Protein AF-A0A367UL05-F1 (afdb_monomer_lite)

pLDDT: mean 84.5, std 18.98, range [38.69, 97.81]

Secondary structure (DSSP, 8-state):
-----SHHHHHHHHHHTT--SHHHHHHHTT--HHHHHHHHHHHHHHTTSS---PPPHHHHHHHHHHHHHHTT-TTSPP--PPPPHHHHHHHHHHTT--SHHHHHHHHT--HHHHHHHHHTT---TTHHHHHHHHHHHHHHHHTTS-PPPPPP-------------

Organism: NCBI:txid1177929

Radius of gyration: 23.17 Å; chains: 1; bounding box: 48×43×86 Å

Foldseek 3Di:
DQDQFALVSLVVLCVVLVVPALVSVCQLQVHDSVVVVVRVVLQVVVVVPDDGDGDWQLSVLLSQLQVVQCVVPVPDRDADDFDFVVNVCVLCVVVVVNDLVSVCNLRRHDSVVSVVCVVVRGDRRNVVSSSSSSVVVVVVVVVVPDDDDPDDDDDDDDDDDDDDD

Structure (mmCIF, N/CA/C/O backbone):
data_AF-A0A367UL05-F1
#
_entry.id   AF-A0A367UL05-F1
#
loop_
_atom_site.group_PDB
_atom_site.id
_atom_site.type_symbol
_atom_site.label_atom_id
_atom_site.label_alt_id
_atom_site.label_comp_id
_atom_site.label_asym_id
_atom_site.label_entity_id
_atom_site.label_seq_id
_atom_site.pdbx_PDB_ins_code
_atom_site.Cartn_x
_atom_site.Cartn_y
_atom_site.Cartn_z
_atom_site.occupancy
_atom_site.B_iso_or_equiv
_atom_site.auth_seq_id
_atom_site.auth_comp_id
_atom_site.auth_asym_id
_atom_site.auth_atom_id
_atom_site.pdbx_PDB_model_num
ATOM 1 N N . MET A 1 1 ? -16.463 8.189 -5.153 1.00 65.94 1 MET A N 1
ATOM 2 C CA . MET A 1 1 ? -15.197 7.503 -4.817 1.00 65.94 1 MET A CA 1
ATOM 3 C C . MET A 1 1 ? -14.586 8.222 -3.620 1.00 65.94 1 MET A C 1
ATOM 5 O O . MET A 1 1 ? -14.577 9.446 -3.644 1.00 65.94 1 MET A O 1
ATOM 9 N N . THR A 1 2 ? -14.200 7.524 -2.545 1.00 72.94 2 THR A N 1
ATOM 10 C CA . THR A 1 2 ? -13.663 8.203 -1.347 1.00 72.94 2 THR A CA 1
ATOM 11 C C . THR A 1 2 ? -12.224 8.632 -1.613 1.00 72.94 2 THR A C 1
ATOM 13 O O . THR A 1 2 ? -11.353 7.784 -1.776 1.00 72.94 2 THR A O 1
ATOM 16 N N . GLU A 1 3 ? -11.982 9.937 -1.667 1.00 86.50 3 GLU A N 1
ATOM 17 C CA . GLU A 1 3 ? -10.643 10.496 -1.846 1.00 86.50 3 GLU A CA 1
ATOM 18 C C . GLU A 1 3 ? -9.905 10.512 -0.496 1.00 86.50 3 GLU A C 1
ATOM 20 O O . GLU A 1 3 ? -10.394 11.083 0.480 1.00 86.50 3 GLU A O 1
ATOM 25 N N . ILE A 1 4 ? -8.738 9.866 -0.418 1.00 91.00 4 ILE A N 1
ATOM 26 C CA . ILE A 1 4 ? -7.942 9.760 0.813 1.00 91.00 4 ILE A CA 1
ATOM 27 C C . ILE A 1 4 ? -6.811 10.796 0.770 1.00 91.00 4 ILE A C 1
ATOM 29 O O . ILE A 1 4 ? -5.727 10.517 0.264 1.00 91.00 4 ILE A O 1
ATOM 33 N N . LYS A 1 5 ? -7.050 12.001 1.304 1.00 89.50 5 LYS A N 1
ATOM 34 C CA . LYS A 1 5 ? -6.050 13.094 1.324 1.00 89.50 5 LYS A CA 1
ATOM 35 C C . LYS A 1 5 ? -5.183 13.081 2.574 1.00 89.50 5 LYS A C 1
ATOM 37 O O . LYS A 1 5 ? -4.067 13.597 2.576 1.00 89.50 5 LYS A O 1
ATOM 42 N N . THR A 1 6 ? -5.708 12.524 3.656 1.00 91.06 6 THR A N 1
ATOM 43 C CA . THR A 1 6 ? -5.084 12.504 4.977 1.00 91.06 6 THR A CA 1
ATOM 44 C C . THR A 1 6 ? -5.221 11.132 5.627 1.00 91.06 6 THR A C 1
ATOM 46 O O . THR A 1 6 ? -6.067 10.319 5.250 1.00 91.06 6 THR A O 1
ATOM 49 N N . TYR A 1 7 ? -4.417 10.869 6.661 1.00 90.81 7 TYR A N 1
ATOM 50 C CA . TYR A 1 7 ? -4.631 9.688 7.501 1.00 90.81 7 TYR A CA 1
ATOM 51 C C . TYR A 1 7 ? -5.987 9.726 8.226 1.00 90.81 7 TYR A C 1
ATOM 53 O O . TYR A 1 7 ? -6.565 8.670 8.465 1.00 90.81 7 TYR A O 1
ATOM 61 N N . GLY A 1 8 ? -6.527 10.913 8.526 1.00 90.75 8 GLY A N 1
ATOM 62 C CA . GLY A 1 8 ? -7.886 11.076 9.048 1.00 90.75 8 GLY A CA 1
ATOM 63 C C . GLY A 1 8 ? -8.942 10.533 8.086 1.00 90.75 8 GLY A C 1
ATOM 64 O O . GLY A 1 8 ? -9.779 9.732 8.499 1.00 90.75 8 GLY A O 1
ATOM 65 N N . ASP A 1 9 ? -8.839 10.872 6.797 1.00 91.69 9 ASP A N 1
ATOM 66 C CA . ASP A 1 9 ? -9.732 10.347 5.753 1.00 91.69 9 ASP A CA 1
ATOM 67 C C . ASP A 1 9 ? -9.619 8.822 5.645 1.00 91.69 9 ASP A C 1
ATOM 69 O O . ASP A 1 9 ? -10.629 8.122 5.573 1.00 91.69 9 ASP A O 1
ATOM 73 N N . PHE A 1 10 ? -8.392 8.293 5.708 1.00 94.44 10 PHE A N 1
ATOM 74 C CA . PHE A 1 10 ? -8.139 6.852 5.714 1.00 94.44 10 PHE A CA 1
ATOM 75 C C . PHE A 1 10 ? -8.802 6.145 6.901 1.00 94.44 10 PHE A C 1
ATOM 77 O O . PHE A 1 10 ? -9.438 5.104 6.726 1.00 94.44 10 PHE A O 1
ATOM 84 N N . PHE A 1 11 ? -8.685 6.690 8.114 1.00 94.88 11 PHE A N 1
ATOM 85 C CA . PHE A 1 11 ? -9.282 6.074 9.299 1.00 94.88 11 PHE A CA 1
ATOM 86 C C . PHE A 1 11 ? -10.805 6.216 9.330 1.00 94.88 11 PHE A C 1
ATOM 88 O O . PHE A 1 11 ? -11.481 5.259 9.706 1.00 94.88 11 PHE A O 1
ATOM 95 N N . ALA A 1 12 ? -11.350 7.339 8.861 1.00 93.69 12 ALA A N 1
ATOM 96 C CA . ALA A 1 12 ? -12.789 7.500 8.671 1.00 93.69 12 ALA A CA 1
ATOM 97 C C . ALA A 1 12 ? -13.327 6.502 7.631 1.00 93.69 12 ALA A C 1
ATOM 99 O O . ALA A 1 12 ? -14.386 5.903 7.823 1.00 93.69 12 ALA A O 1
ATOM 100 N N . TRP A 1 13 ? -12.582 6.265 6.547 1.00 95.88 13 TRP A N 1
ATOM 101 C CA . TRP A 1 13 ? -12.898 5.214 5.582 1.00 95.88 13 TRP A CA 1
ATOM 102 C C . TRP A 1 13 ? -12.850 3.825 6.232 1.00 95.88 13 TRP A C 1
ATOM 104 O O . TRP A 1 13 ? -13.805 3.064 6.098 1.00 95.88 13 TRP A O 1
ATOM 114 N N . CYS A 1 14 ? -11.807 3.512 7.010 1.00 96.00 14 CYS A N 1
ATOM 115 C CA . CYS A 1 14 ? -11.686 2.234 7.721 1.00 96.00 14 CYS A CA 1
ATOM 116 C C . CYS A 1 14 ? -12.893 1.975 8.631 1.00 96.00 14 CYS A C 1
ATOM 118 O O . CYS A 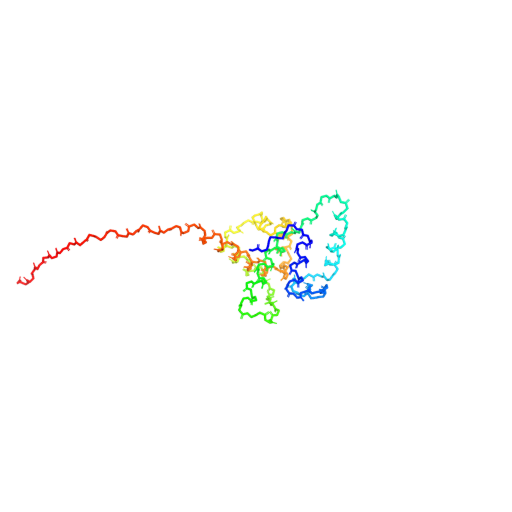1 14 ? -13.435 0.870 8.640 1.00 96.00 14 CYS A O 1
ATOM 120 N N . GLU A 1 15 ? -13.345 2.992 9.365 1.00 95.50 15 GLU A N 1
ATOM 121 C CA . GLU A 1 15 ? -14.506 2.890 10.245 1.00 95.50 15 GLU A CA 1
ATOM 122 C C . GLU A 1 15 ? -15.792 2.566 9.475 1.00 95.50 15 GLU A C 1
ATOM 124 O O . GLU A 1 15 ? -16.513 1.646 9.869 1.00 95.50 15 GLU A O 1
ATOM 129 N N . LYS A 1 16 ? -16.030 3.226 8.331 1.00 94.88 16 LYS A N 1
ATOM 130 C CA . LYS A 1 16 ? -17.158 2.913 7.431 1.00 94.88 16 LYS A CA 1
ATOM 131 C C . LYS A 1 16 ? -17.108 1.479 6.905 1.00 94.88 16 LYS A C 1
ATOM 133 O O . LYS A 1 16 ? -18.149 0.869 6.693 1.00 94.88 16 LYS A O 1
ATOM 138 N N . GLN A 1 17 ? -15.909 0.925 6.728 1.00 94.56 17 GLN A N 1
ATOM 139 C CA . GLN A 1 17 ? -15.719 -0.469 6.323 1.00 94.56 17 GLN A CA 1
ATOM 140 C C . GLN A 1 17 ? -15.837 -1.473 7.482 1.00 94.56 17 GLN A C 1
ATOM 142 O O . GLN A 1 17 ? -15.751 -2.676 7.239 1.00 94.56 17 GLN A O 1
ATOM 147 N N . GLY A 1 18 ? -16.029 -1.017 8.726 1.00 94.38 18 GLY A N 1
ATOM 148 C CA . GLY A 1 18 ? -16.060 -1.866 9.921 1.00 94.38 18 GLY A CA 1
ATOM 149 C C . GLY A 1 18 ? -14.675 -2.234 10.474 1.00 94.38 18 GLY A C 1
ATOM 150 O O . GLY A 1 18 ? -14.569 -3.034 11.403 1.00 94.38 18 GLY A O 1
ATOM 151 N N . LEU A 1 19 ? -13.597 -1.636 9.961 1.00 95.75 19 LEU A N 1
ATOM 152 C CA . LEU A 1 19 ? -12.215 -1.874 10.391 1.00 95.75 19 LEU A CA 1
ATOM 153 C C . LEU A 1 19 ? -11.874 -1.027 11.629 1.00 95.75 19 LEU A C 1
ATOM 155 O O . LEU A 1 19 ? -11.066 -0.102 11.579 1.00 95.75 19 LEU A O 1
ATOM 159 N N . LYS A 1 20 ? -12.506 -1.340 12.765 1.00 94.88 20 LYS A N 1
ATOM 160 C CA . LYS A 1 20 ? -12.471 -0.504 13.984 1.00 94.88 20 LYS A CA 1
ATOM 161 C C . LYS A 1 20 ? -11.230 -0.674 14.870 1.00 94.88 20 LYS A C 1
ATOM 163 O O . LYS A 1 20 ? -11.073 0.052 15.846 1.00 94.88 20 LYS A O 1
ATOM 168 N N . SER A 1 21 ? -10.346 -1.627 14.573 1.00 96.38 21 SER A N 1
ATOM 169 C CA . SER A 1 21 ? -9.156 -1.897 15.393 1.00 96.38 21 SER A CA 1
ATOM 170 C C . SER A 1 21 ? -7.871 -1.913 14.574 1.00 96.38 21 SER A C 1
ATOM 172 O O . SER A 1 21 ? -7.872 -2.285 13.400 1.00 96.38 21 SER A O 1
ATOM 174 N N . ASP A 1 22 ? -6.747 -1.584 15.219 1.00 97.06 22 ASP A N 1
ATOM 175 C CA . ASP A 1 22 ? -5.418 -1.619 14.591 1.00 97.06 22 ASP A CA 1
ATOM 176 C C . ASP A 1 22 ? -5.095 -2.997 14.018 1.00 97.06 22 ASP A C 1
ATOM 178 O O . ASP A 1 22 ? -4.459 -3.104 12.973 1.00 97.06 22 ASP A O 1
ATOM 182 N N . ARG A 1 23 ? -5.560 -4.056 14.692 1.00 96.62 23 ARG A N 1
ATOM 183 C CA . ARG A 1 23 ? -5.400 -5.437 14.240 1.00 96.62 23 ARG A CA 1
ATOM 184 C C . ARG A 1 23 ? -6.166 -5.686 12.944 1.00 96.62 23 ARG A C 1
ATOM 186 O O . ARG A 1 23 ? -5.591 -6.257 12.025 1.00 96.62 23 ARG A O 1
ATOM 193 N N . LEU A 1 24 ? -7.426 -5.260 12.852 1.00 95.94 24 LEU A N 1
ATOM 194 C CA . LEU A 1 24 ? -8.228 -5.441 11.637 1.00 95.94 24 LEU A CA 1
ATOM 195 C C . LEU A 1 24 ? -7.652 -4.650 10.462 1.00 95.94 24 LEU A C 1
ATOM 197 O O . LEU A 1 24 ? -7.505 -5.204 9.378 1.00 95.94 24 LEU A O 1
ATOM 201 N N . ILE A 1 25 ? -7.250 -3.397 10.692 1.00 96.88 25 ILE A N 1
ATOM 202 C CA . ILE A 1 25 ? -6.602 -2.560 9.673 1.00 96.88 25 ILE A CA 1
ATOM 203 C C . ILE A 1 25 ? -5.280 -3.199 9.222 1.00 96.88 25 ILE A C 1
ATOM 205 O O . ILE A 1 25 ? -5.013 -3.317 8.029 1.00 96.88 25 ILE A O 1
ATOM 209 N N . SER A 1 26 ? -4.463 -3.665 10.170 1.00 96.38 26 SER A N 1
ATOM 210 C CA . SER A 1 26 ? -3.200 -4.357 9.896 1.00 96.38 26 SER A CA 1
ATOM 211 C C . SER A 1 26 ? -3.393 -5.607 9.037 1.00 96.38 26 SER A C 1
ATOM 213 O O . SER A 1 26 ? -2.627 -5.818 8.097 1.00 96.38 26 SER A O 1
ATOM 215 N N . VAL A 1 27 ? -4.420 -6.410 9.329 1.00 95.50 27 VAL A N 1
ATOM 216 C CA . VAL A 1 27 ? -4.755 -7.606 8.548 1.00 95.50 27 VAL A CA 1
ATOM 217 C C . VAL A 1 27 ? -5.231 -7.225 7.150 1.00 95.50 27 VAL A C 1
ATOM 219 O O . VAL A 1 27 ? -4.683 -7.753 6.186 1.00 95.50 27 VAL A O 1
ATOM 222 N N . ALA A 1 28 ? -6.180 -6.291 7.040 1.00 95.56 28 ALA A N 1
ATOM 223 C CA . ALA A 1 28 ? -6.754 -5.864 5.765 1.00 95.56 28 ALA A CA 1
ATOM 224 C C . ALA A 1 28 ? -5.686 -5.310 4.810 1.00 95.56 28 ALA A C 1
ATOM 226 O O . ALA A 1 28 ? -5.622 -5.702 3.654 1.00 95.56 28 ALA A O 1
ATOM 227 N N . PHE A 1 29 ? -4.794 -4.451 5.304 1.00 95.44 29 PHE A N 1
ATOM 228 C CA . PHE A 1 29 ? -3.774 -3.799 4.477 1.00 95.44 29 PHE A CA 1
ATOM 229 C C . PHE A 1 29 ? -2.420 -4.510 4.496 1.00 95.44 29 PHE A C 1
ATOM 231 O O . PHE A 1 29 ? -1.450 -3.993 3.951 1.00 95.44 29 PHE A O 1
ATOM 238 N N . HIS A 1 30 ? -2.315 -5.674 5.142 1.00 95.06 30 HIS A N 1
ATOM 239 C CA . HIS A 1 30 ? -1.063 -6.418 5.310 1.00 95.06 30 HIS A CA 1
ATOM 240 C C . HIS A 1 30 ? 0.138 -5.557 5.760 1.00 95.06 30 HIS A C 1
ATOM 242 O O . HIS A 1 30 ? 1.273 -5.740 5.307 1.00 95.06 30 HIS A O 1
ATOM 248 N N . ILE A 1 31 ? -0.111 -4.627 6.680 1.00 95.25 31 ILE A N 1
ATOM 249 C CA . ILE A 1 31 ? 0.892 -3.770 7.328 1.00 95.25 31 ILE A CA 1
ATOM 250 C C . ILE A 1 31 ? 1.042 -4.154 8.795 1.00 95.25 31 ILE A C 1
ATOM 252 O O . ILE A 1 31 ? 0.216 -4.877 9.341 1.00 95.25 31 ILE A O 1
ATOM 256 N N . THR A 1 32 ? 2.085 -3.674 9.470 1.00 95.50 32 THR A N 1
ATOM 257 C CA . THR A 1 32 ? 2.244 -3.964 10.903 1.00 95.50 32 THR A CA 1
ATOM 258 C C . THR A 1 32 ? 1.264 -3.134 11.746 1.00 95.50 32 THR A C 1
ATOM 260 O O . THR A 1 32 ? 1.003 -1.978 11.400 1.00 95.50 32 THR A O 1
ATOM 263 N N . PRO A 1 33 ? 0.780 -3.638 12.898 1.00 95.38 33 PRO A N 1
ATOM 264 C CA . PRO A 1 33 ? -0.007 -2.826 13.830 1.00 95.38 33 PRO A CA 1
ATOM 265 C C . PRO A 1 33 ? 0.751 -1.579 14.309 1.00 95.38 33 PRO A C 1
ATOM 267 O O . PRO A 1 33 ? 0.150 -0.536 14.547 1.00 95.38 33 PRO A O 1
ATOM 270 N N . GLN A 1 34 ? 2.085 -1.656 14.399 1.00 95.50 34 GLN A N 1
ATOM 271 C CA . GLN A 1 34 ? 2.918 -0.502 14.733 1.00 95.50 34 GLN A CA 1
ATOM 272 C C . GLN A 1 34 ? 2.845 0.591 13.660 1.00 95.50 34 GLN A C 1
ATOM 274 O O . GLN A 1 34 ? 2.792 1.768 14.002 1.00 95.50 34 GLN A O 1
ATOM 279 N N . SER A 1 35 ? 2.788 0.227 12.375 1.00 94.19 35 SER A N 1
ATOM 280 C CA . SER A 1 35 ? 2.582 1.187 11.283 1.00 94.19 35 SER A CA 1
ATOM 281 C C . SER A 1 35 ? 1.253 1.926 11.446 1.00 94.19 35 SER A C 1
ATOM 283 O O . SER A 1 35 ? 1.232 3.149 11.343 1.00 94.19 35 SER A O 1
ATOM 285 N N . VAL A 1 36 ? 0.177 1.206 11.788 1.00 95.75 36 VAL A N 1
ATOM 286 C CA . VAL A 1 36 ? -1.147 1.800 12.044 1.00 95.75 36 VAL A CA 1
ATOM 287 C C . VAL A 1 36 ? -1.088 2.790 13.210 1.00 95.75 36 VAL A C 1
ATOM 289 O O . VAL A 1 36 ? -1.536 3.927 13.072 1.00 95.75 36 VAL A O 1
ATOM 292 N N . ARG A 1 37 ? -0.466 2.404 14.332 1.00 94.50 37 ARG A N 1
ATOM 293 C CA . ARG A 1 37 ? -0.269 3.296 15.488 1.00 94.50 37 ARG A CA 1
ATOM 294 C C . ARG A 1 37 ? 0.544 4.536 15.136 1.00 94.50 37 ARG A C 1
ATOM 296 O O . ARG A 1 37 ? 0.157 5.639 15.508 1.00 94.50 37 ARG A O 1
ATOM 303 N N . ASN A 1 38 ? 1.629 4.374 14.381 1.00 92.00 38 ASN A N 1
ATOM 304 C CA . ASN A 1 38 ? 2.459 5.492 13.934 1.00 92.00 38 ASN A CA 1
ATOM 305 C C . ASN A 1 38 ? 1.659 6.466 13.055 1.00 92.00 38 ASN A C 1
ATOM 307 O O . ASN A 1 38 ? 1.825 7.675 13.176 1.00 92.00 38 ASN A O 1
ATOM 311 N N . TRP A 1 39 ? 0.777 5.964 12.187 1.00 92.50 39 TRP A N 1
ATOM 312 C CA . TRP A 1 39 ? -0.102 6.801 11.366 1.00 92.50 39 TRP A CA 1
ATOM 313 C C . TRP A 1 39 ? -1.161 7.535 12.190 1.00 92.50 39 TRP A C 1
ATOM 315 O O . TRP A 1 39 ? -1.413 8.710 11.937 1.00 92.50 39 TRP A O 1
ATOM 325 N N . LYS A 1 40 ? -1.733 6.887 13.211 1.00 90.81 40 LYS A N 1
ATOM 326 C CA . LYS A 1 40 ? -2.651 7.541 14.156 1.00 90.81 40 LYS A CA 1
ATOM 327 C C . LYS A 1 40 ? -1.959 8.649 14.946 1.00 90.81 40 LYS A C 1
ATOM 329 O O . LYS A 1 40 ? -2.480 9.756 15.008 1.00 90.81 40 LYS A O 1
ATOM 334 N N . ALA A 1 41 ? -0.767 8.377 15.480 1.00 87.44 41 ALA A N 1
ATOM 335 C CA . ALA A 1 41 ? 0.025 9.363 16.215 1.00 87.44 41 ALA A CA 1
ATOM 336 C C . ALA A 1 41 ? 0.365 10.580 15.343 1.00 87.44 41 ALA A C 1
ATOM 338 O O . ALA A 1 41 ? 0.188 11.716 15.776 1.00 87.44 41 ALA A O 1
ATOM 339 N N . LYS A 1 42 ? 0.763 10.339 14.086 1.00 80.06 42 LYS A N 1
ATOM 340 C CA . LYS A 1 42 ? 0.936 11.391 13.080 1.00 80.06 42 LYS A CA 1
ATOM 341 C C . LYS A 1 42 ? -0.347 12.201 12.916 1.00 80.06 42 LYS A C 1
ATOM 343 O O . LYS A 1 42 ? -0.317 13.410 13.084 1.00 80.06 42 LYS A O 1
ATOM 348 N N . ASN A 1 43 ? -1.485 11.553 12.668 1.00 75.88 43 ASN A N 1
ATOM 349 C CA . ASN A 1 43 ? -2.764 12.247 12.506 1.00 75.88 43 ASN A CA 1
ATOM 350 C C . ASN A 1 43 ? -3.105 13.171 13.694 1.00 75.88 43 ASN A C 1
ATOM 352 O O . ASN A 1 43 ? -3.556 14.290 13.481 1.00 75.88 43 ASN A O 1
ATOM 356 N N . SER A 1 44 ? -2.832 12.739 14.930 1.00 66.00 44 SER A N 1
ATOM 357 C CA . SER A 1 44 ? -3.026 13.559 16.134 1.00 66.00 44 SER A CA 1
ATOM 358 C C . SER A 1 44 ? -2.064 14.748 16.231 1.00 66.00 44 SER A C 1
ATOM 360 O O . SER A 1 44 ? -2.470 15.808 16.693 1.00 66.00 44 SER A O 1
ATOM 362 N N . GLN A 1 45 ? -0.815 14.600 15.782 1.00 59.50 45 GLN A N 1
ATOM 363 C CA . GLN A 1 45 ? 0.183 15.677 15.789 1.00 59.50 45 GLN A CA 1
ATOM 364 C C . GLN A 1 45 ? -0.117 16.773 14.750 1.00 59.50 45 GLN A C 1
ATOM 366 O O . GLN A 1 45 ? 0.122 17.945 15.020 1.00 59.50 45 GLN A O 1
ATOM 371 N N . TYR A 1 46 ? -0.690 16.425 13.591 1.00 53.94 46 TYR A N 1
ATOM 372 C CA . TYR A 1 46 ? -0.939 17.383 12.497 1.00 53.94 46 TYR A CA 1
ATOM 373 C C . TYR A 1 46 ? -2.269 18.147 12.595 1.00 53.94 46 TYR A C 1
ATOM 375 O O . TYR A 1 46 ? -2.459 19.139 11.896 1.00 53.94 46 TYR A O 1
ATOM 383 N N . LEU A 1 47 ? -3.175 17.757 13.500 1.00 55.41 47 LEU A N 1
ATOM 384 C CA . LEU A 1 47 ? -4.343 18.580 13.853 1.00 55.41 47 LEU A CA 1
ATOM 385 C C . LEU A 1 47 ? -3.948 19.885 14.581 1.00 55.41 47 LEU A C 1
ATOM 387 O O . LEU A 1 47 ? -4.787 20.767 14.735 1.00 55.41 47 LEU A O 1
ATOM 391 N N . ALA A 1 48 ? -2.677 20.030 14.981 1.00 54.66 48 ALA A N 1
ATOM 392 C CA . ALA A 1 48 ? -2.131 21.185 15.696 1.00 54.66 48 ALA A CA 1
ATOM 393 C C . ALA A 1 48 ? -1.464 22.256 14.798 1.00 54.66 48 ALA A C 1
ATOM 395 O O . ALA A 1 48 ? -0.781 23.134 15.318 1.00 54.66 48 ALA A O 1
ATOM 396 N N . GLY A 1 49 ? -1.678 22.226 13.473 1.00 46.03 49 GLY A N 1
ATOM 397 C CA . GLY A 1 49 ? -1.372 23.368 12.593 1.00 46.03 49 GLY A CA 1
ATOM 398 C C . GLY A 1 49 ? -0.140 23.257 11.688 1.00 46.03 49 GLY A C 1
ATOM 399 O O . GLY A 1 49 ? 0.240 24.262 11.096 1.00 46.03 49 GLY A O 1
ATOM 400 N N . ASP A 1 50 ? 0.450 22.071 11.521 1.00 46.56 50 ASP A N 1
ATOM 401 C CA . ASP A 1 50 ? 1.565 21.852 10.588 1.00 46.56 50 ASP A CA 1
ATOM 402 C C . ASP A 1 50 ? 1.177 20.869 9.467 1.00 46.56 50 ASP A C 1
ATOM 404 O O . ASP A 1 50 ? 0.293 20.026 9.636 1.00 46.56 50 ASP A O 1
ATOM 408 N N . THR A 1 51 ? 1.803 21.029 8.301 1.00 55.16 51 THR A N 1
ATOM 409 C CA . THR A 1 51 ? 1.548 20.340 7.022 1.00 55.16 51 THR A CA 1
ATOM 410 C C . THR A 1 51 ? 0.992 18.913 7.169 1.00 55.16 51 THR A C 1
ATOM 412 O O . THR A 1 51 ? 1.658 18.001 7.656 1.00 55.16 51 THR A O 1
ATOM 415 N N . LYS A 1 52 ? -0.265 18.713 6.734 1.00 61.31 52 LYS A N 1
ATOM 416 C CA . LYS A 1 52 ? -0.996 17.433 6.800 1.00 61.31 52 LYS A CA 1
ATOM 417 C C . LYS A 1 52 ? -0.105 16.282 6.325 1.00 61.31 52 LYS A C 1
ATOM 419 O O . LYS A 1 52 ? 0.267 16.250 5.155 1.00 61.31 52 LYS A O 1
ATOM 424 N N . ALA A 1 53 ? 0.197 15.308 7.187 1.00 74.69 53 ALA A N 1
ATOM 425 C CA . ALA A 1 53 ? 0.850 14.085 6.731 1.00 74.69 53 ALA A CA 1
ATOM 426 C C . ALA A 1 53 ? -0.037 13.371 5.705 1.00 74.69 53 ALA A C 1
ATOM 428 O O . ALA A 1 53 ? -1.086 12.813 6.040 1.00 74.69 53 ALA A O 1
ATOM 429 N N . VAL A 1 54 ? 0.412 13.401 4.454 1.00 84.44 54 VAL A N 1
ATOM 430 C CA . VAL A 1 54 ? -0.274 12.781 3.326 1.00 84.44 54 VAL A CA 1
ATOM 431 C C . VAL A 1 54 ? 0.062 11.285 3.318 1.00 84.44 54 VAL A C 1
ATOM 433 O O . VAL A 1 54 ? 1.243 10.918 3.398 1.00 84.44 54 VAL A O 1
ATOM 436 N N . PRO A 1 55 ? -0.939 10.391 3.282 1.00 90.94 55 PRO A N 1
ATOM 437 C CA . PRO A 1 55 ? -0.688 8.975 3.096 1.00 90.94 55 PRO A CA 1
ATOM 438 C C . PRO A 1 55 ? -0.126 8.712 1.691 1.00 90.94 55 PRO A C 1
ATOM 440 O O . PRO A 1 55 ? -0.447 9.426 0.744 1.00 90.94 55 PRO A O 1
ATOM 443 N N . PRO A 1 56 ? 0.714 7.683 1.521 1.00 91.38 56 PRO A N 1
ATOM 444 C CA . PRO A 1 56 ? 1.196 7.309 0.196 1.00 91.38 56 PRO A CA 1
ATOM 445 C C . PRO A 1 56 ? 0.035 6.847 -0.703 1.00 91.38 56 PRO A C 1
ATOM 447 O O . PRO A 1 56 ? -0.908 6.213 -0.227 1.00 91.38 56 PRO A O 1
ATOM 450 N N . ILE A 1 57 ? 0.138 7.107 -2.012 1.00 95.25 57 ILE A N 1
ATOM 451 C CA . ILE A 1 57 ? -0.930 6.853 -3.003 1.00 95.25 57 ILE A CA 1
ATOM 452 C C . ILE A 1 57 ? -1.395 5.389 -2.996 1.00 95.25 57 ILE A C 1
ATOM 454 O O . ILE A 1 57 ? -2.584 5.113 -3.166 1.00 95.25 57 ILE A O 1
ATOM 458 N N . TRP A 1 58 ? -0.491 4.431 -2.750 1.00 96.56 58 TRP A N 1
ATOM 459 C CA . TRP A 1 58 ? -0.862 3.016 -2.676 1.00 96.56 58 TRP A CA 1
ATOM 460 C C . TRP A 1 58 ? -1.940 2.726 -1.626 1.00 96.56 58 TRP A C 1
ATOM 462 O O . TRP A 1 58 ? -2.666 1.744 -1.778 1.00 96.56 58 TRP A O 1
ATOM 472 N N . LEU A 1 59 ? -2.059 3.544 -0.574 1.00 95.75 59 LEU A N 1
ATOM 473 C CA . LEU A 1 59 ? -3.062 3.351 0.470 1.00 95.75 59 LEU A CA 1
ATOM 474 C C . LEU A 1 59 ?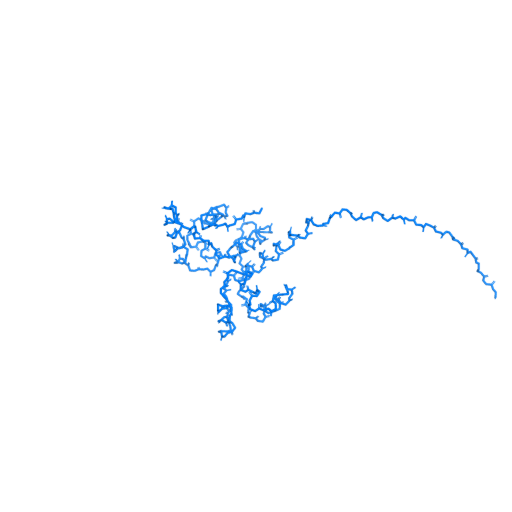 -4.466 3.644 -0.063 1.00 95.75 59 LEU A C 1
ATOM 476 O O . LEU A 1 59 ? -5.378 2.848 0.149 1.00 95.75 59 LEU A O 1
ATOM 480 N N . GLU A 1 60 ? -4.619 4.732 -0.816 1.00 96.06 60 GLU A N 1
ATOM 481 C CA . GLU A 1 60 ? -5.865 5.063 -1.512 1.00 96.06 60 GLU A CA 1
ATOM 482 C C . GLU A 1 60 ? -6.208 3.986 -2.549 1.00 96.06 60 GLU A C 1
ATOM 484 O O . GLU A 1 60 ? -7.324 3.470 -2.566 1.00 96.06 60 GLU A O 1
ATOM 489 N N . LEU A 1 61 ? -5.224 3.562 -3.351 1.00 97.19 61 LEU A N 1
ATOM 490 C CA . LEU A 1 61 ? -5.394 2.451 -4.288 1.00 97.19 61 LEU A CA 1
ATOM 491 C C . LEU A 1 61 ? -5.839 1.174 -3.565 1.00 97.19 61 LEU A C 1
ATOM 493 O O . LEU A 1 61 ? -6.758 0.494 -4.002 1.00 97.19 61 LEU A O 1
ATOM 497 N N . SER A 1 62 ? -5.248 0.857 -2.418 1.00 96.94 62 SER A N 1
ATOM 498 C CA . SER A 1 62 ? -5.643 -0.326 -1.649 1.00 96.94 62 SER A CA 1
ATOM 499 C C . SER A 1 62 ? -7.083 -0.223 -1.143 1.00 96.94 62 SER A C 1
ATOM 501 O O . SER A 1 62 ? -7.798 -1.219 -1.176 1.00 96.94 62 SER A O 1
ATOM 503 N N . CYS A 1 63 ? -7.549 0.970 -0.756 1.00 96.62 63 CYS A N 1
ATOM 504 C CA . CYS A 1 63 ? -8.953 1.194 -0.396 1.00 96.62 63 CYS A CA 1
ATOM 505 C C . CYS A 1 63 ? -9.894 0.893 -1.577 1.00 96.62 63 CYS A C 1
ATOM 507 O O . CYS A 1 63 ? -10.895 0.200 -1.403 1.00 96.62 63 CYS A O 1
ATOM 509 N N . LEU A 1 64 ? -9.544 1.325 -2.793 1.00 95.94 64 LEU A N 1
ATOM 510 C CA . LEU A 1 64 ? -10.320 1.017 -4.004 1.00 95.94 64 LEU A CA 1
ATOM 511 C C . LEU A 1 64 ? -10.325 -0.479 -4.323 1.00 95.94 64 LEU A C 1
ATOM 513 O O . LEU A 1 64 ? -11.367 -1.045 -4.651 1.00 95.94 64 LEU A O 1
ATOM 517 N N . GLY A 1 65 ? -9.168 -1.134 -4.209 1.00 95.69 65 GLY A N 1
ATOM 518 C CA . GLY A 1 65 ? -9.051 -2.576 -4.417 1.00 95.69 65 GLY A CA 1
ATOM 519 C C . GLY A 1 65 ? -9.875 -3.370 -3.404 1.00 95.69 65 GLY A C 1
ATOM 520 O O . GLY A 1 65 ? -10.535 -4.344 -3.767 1.00 95.69 65 GLY A O 1
ATOM 521 N N . PHE A 1 66 ? -9.889 -2.914 -2.151 1.00 95.75 66 PHE A N 1
ATOM 522 C CA . PHE A 1 66 ? -10.699 -3.471 -1.075 1.00 95.75 66 PHE A CA 1
ATOM 523 C C . PHE A 1 66 ? -12.201 -3.340 -1.359 1.00 95.75 66 PHE A C 1
ATOM 525 O O . PHE A 1 66 ? -12.925 -4.334 -1.298 1.00 95.75 66 PHE A O 1
ATOM 532 N N . GLU A 1 67 ? -12.673 -2.143 -1.718 1.00 95.06 67 GLU A N 1
ATOM 533 C CA . GLU A 1 67 ? -14.076 -1.909 -2.087 1.00 95.06 67 GLU A CA 1
ATOM 534 C C . GLU A 1 67 ? -14.489 -2.775 -3.278 1.00 95.06 67 GLU A C 1
ATOM 536 O O . GLU A 1 67 ? -15.530 -3.431 -3.236 1.00 95.06 67 GLU A O 1
ATOM 541 N N . ALA A 1 68 ? -13.660 -2.829 -4.322 1.00 93.94 68 ALA A N 1
ATOM 542 C CA . ALA A 1 68 ? -13.936 -3.623 -5.513 1.00 93.94 68 ALA A CA 1
ATOM 543 C C . ALA A 1 68 ? -14.036 -5.123 -5.214 1.00 93.94 68 ALA A C 1
ATOM 545 O O . ALA A 1 68 ? -14.885 -5.798 -5.791 1.00 93.94 68 ALA A O 1
ATOM 546 N N . ALA A 1 69 ? -13.214 -5.643 -4.300 1.00 93.12 69 ALA A N 1
ATOM 547 C CA . ALA A 1 69 ? -13.317 -7.030 -3.857 1.00 93.12 69 ALA A CA 1
ATOM 548 C C . ALA A 1 69 ? -14.606 -7.287 -3.055 1.00 93.12 69 ALA A C 1
ATOM 550 O O . ALA A 1 69 ? -15.275 -8.297 -3.273 1.00 93.12 69 ALA A O 1
ATOM 551 N N . ARG A 1 70 ? -15.009 -6.354 -2.181 1.00 92.62 70 ARG A N 1
ATOM 552 C CA . ARG A 1 70 ? -16.236 -6.490 -1.377 1.00 92.62 70 ARG A CA 1
ATOM 553 C C . ARG A 1 70 ? -17.528 -6.371 -2.177 1.00 92.62 70 ARG A C 1
ATOM 555 O O . ARG A 1 70 ? -18.534 -6.899 -1.720 1.00 92.62 70 ARG A O 1
ATOM 562 N N . ARG A 1 71 ? -17.533 -5.753 -3.367 1.00 91.06 71 ARG A N 1
ATOM 563 C CA . ARG A 1 71 ? -18.744 -5.671 -4.218 1.00 91.06 71 ARG A CA 1
ATOM 564 C C . ARG A 1 71 ? -19.373 -7.036 -4.499 1.00 91.06 71 ARG A C 1
ATOM 566 O O . ARG A 1 71 ? -20.589 -7.132 -4.583 1.00 91.06 71 ARG A O 1
ATOM 573 N N . HIS A 1 72 ? -18.555 -8.079 -4.622 1.00 86.75 72 HIS A N 1
ATOM 574 C CA . HIS A 1 72 ? -19.028 -9.440 -4.882 1.00 86.75 72 HIS A CA 1
ATOM 575 C C 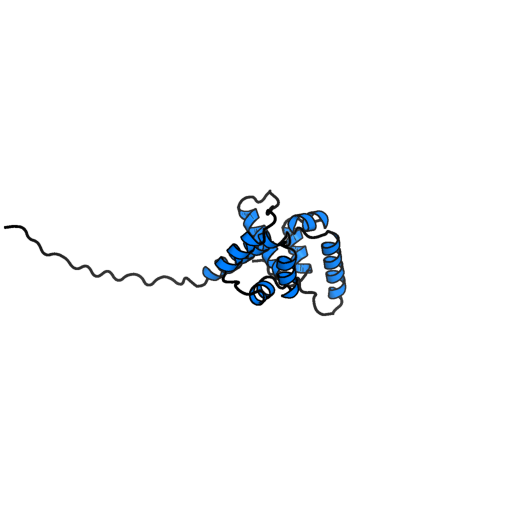. HIS A 1 72 ? -19.219 -10.271 -3.608 1.00 86.75 72 HIS A C 1
ATOM 577 O O . HIS A 1 72 ? -19.848 -11.325 -3.642 1.00 86.75 72 HIS A O 1
ATOM 583 N N . SER A 1 73 ? -18.656 -9.838 -2.479 1.00 90.31 73 SER A N 1
ATOM 584 C CA . SER A 1 73 ? -18.717 -10.559 -1.203 1.00 90.31 73 SER A CA 1
ATOM 585 C C . SER A 1 73 ? -18.616 -9.573 -0.031 1.00 90.31 73 SER A C 1
ATOM 587 O O . SER A 1 73 ? -17.548 -9.440 0.568 1.00 90.31 73 SER A O 1
ATOM 589 N N . PRO A 1 74 ? -19.709 -8.860 0.304 1.00 88.62 74 PRO A N 1
ATOM 590 C CA . PRO A 1 74 ? -19.672 -7.775 1.286 1.00 88.62 74 PRO A CA 1
ATOM 591 C C . PRO A 1 74 ? -19.269 -8.227 2.691 1.00 88.62 74 PRO A C 1
ATOM 593 O O . PRO A 1 74 ? -18.601 -7.474 3.398 1.00 88.62 74 PRO A O 1
ATOM 596 N N . GLU A 1 75 ? -19.628 -9.450 3.078 1.00 87.25 75 GLU A N 1
ATOM 597 C CA . GLU A 1 75 ? -19.391 -10.002 4.420 1.00 87.25 75 GLU A CA 1
ATOM 598 C C . GLU A 1 75 ? -17.973 -10.558 4.620 1.00 87.25 75 GLU A C 1
ATOM 600 O O . GLU A 1 75 ? -17.539 -10.788 5.749 1.00 87.25 75 GLU A O 1
ATOM 605 N N . ILE A 1 76 ? -17.229 -10.787 3.534 1.00 88.62 76 ILE A N 1
ATOM 606 C CA . ILE A 1 76 ? -15.920 -11.442 3.590 1.00 88.62 76 ILE A CA 1
ATOM 607 C C . ILE A 1 76 ? -14.826 -10.382 3.518 1.00 88.62 76 ILE A C 1
ATOM 609 O O . ILE A 1 76 ? -14.794 -9.559 2.605 1.00 88.62 76 ILE A O 1
ATOM 613 N N . MET A 1 77 ? -13.890 -10.431 4.470 1.00 90.12 77 MET A N 1
ATOM 614 C CA . MET A 1 77 ? -12.670 -9.628 4.413 1.00 90.12 77 MET A CA 1
ATOM 615 C C . MET A 1 77 ? -11.877 -9.999 3.151 1.00 90.12 77 MET A C 1
ATOM 617 O O . MET A 1 77 ? -11.442 -11.151 3.044 1.00 90.12 77 MET A O 1
ATOM 621 N N . PRO A 1 78 ? -11.641 -9.060 2.218 1.00 91.50 78 PRO A N 1
ATOM 622 C CA . PRO A 1 78 ? -10.822 -9.327 1.049 1.00 91.50 78 PRO A CA 1
ATOM 623 C C . PRO A 1 78 ? -9.450 -9.861 1.448 1.00 91.50 78 PRO A C 1
ATOM 625 O O . PRO A 1 78 ? -8.758 -9.287 2.290 1.00 91.50 78 PRO A O 1
ATOM 628 N N . SER A 1 79 ? -9.050 -10.956 0.815 1.00 88.31 79 SER A N 1
ATOM 629 C CA . SER A 1 79 ? -7.719 -11.524 0.955 1.00 88.31 79 SER A CA 1
ATOM 630 C C . SER A 1 79 ? -7.079 -11.592 -0.417 1.00 88.31 79 SER A C 1
ATOM 632 O O . SER A 1 79 ? -7.693 -12.076 -1.367 1.00 88.31 79 SER A O 1
ATOM 634 N N . PHE A 1 80 ? -5.850 -11.098 -0.516 1.00 89.94 80 PHE A N 1
ATOM 635 C CA . PHE A 1 80 ? -5.079 -11.155 -1.746 1.00 89.94 80 PHE A CA 1
ATOM 636 C C . PHE A 1 80 ? -3.825 -12.004 -1.511 1.00 89.94 80 PHE A C 1
ATOM 638 O O . PHE A 1 80 ? -3.109 -11.784 -0.526 1.00 89.94 80 PHE A O 1
ATOM 645 N N . PRO A 1 81 ? -3.532 -12.981 -2.385 1.00 89.44 81 PRO A N 1
ATOM 646 C CA . PRO A 1 81 ? -2.301 -13.749 -2.280 1.00 89.44 81 PRO A CA 1
ATOM 647 C C . PRO A 1 81 ? -1.098 -12.828 -2.488 1.00 89.44 81 PRO A C 1
ATOM 649 O O . PRO A 1 81 ? -1.167 -11.855 -3.235 1.00 89.44 81 PRO A O 1
ATOM 652 N N . ALA A 1 82 ? 0.023 -13.135 -1.835 1.00 90.81 82 ALA A N 1
ATOM 653 C CA . ALA A 1 82 ? 1.248 -12.375 -2.052 1.00 90.81 82 ALA A CA 1
ATOM 654 C C . ALA A 1 82 ? 1.687 -12.486 -3.523 1.00 90.81 82 ALA A C 1
ATOM 656 O O . ALA A 1 82 ? 1.785 -13.588 -4.058 1.00 90.81 82 ALA A O 1
ATOM 657 N N . ALA A 1 83 ? 1.973 -11.348 -4.157 1.00 93.75 83 ALA A N 1
ATOM 658 C CA . ALA A 1 83 ? 2.465 -11.307 -5.529 1.00 93.75 83 ALA A CA 1
ATOM 659 C C . ALA A 1 83 ? 3.934 -11.747 -5.622 1.00 93.75 83 ALA A C 1
ATOM 661 O O . ALA A 1 83 ? 4.784 -11.294 -4.851 1.00 93.75 83 ALA A O 1
ATOM 662 N N . SER A 1 84 ? 4.267 -12.565 -6.618 1.00 96.50 84 SER A N 1
ATOM 663 C CA . SER A 1 84 ? 5.661 -12.730 -7.042 1.00 96.50 84 SER A CA 1
ATOM 664 C C . SER A 1 84 ? 6.108 -11.523 -7.879 1.00 96.50 84 SER A C 1
ATOM 666 O O . SER A 1 84 ? 5.274 -10.777 -8.396 1.00 96.50 84 SER A O 1
ATOM 668 N N . LEU A 1 85 ? 7.423 -11.328 -8.043 1.00 96.31 85 LEU A N 1
ATOM 669 C CA . LEU A 1 85 ? 7.922 -10.317 -8.984 1.00 96.31 85 LEU A CA 1
ATOM 670 C C . LEU A 1 85 ? 7.522 -10.634 -10.424 1.00 96.31 85 LEU A C 1
ATOM 672 O O . LEU A 1 85 ? 7.096 -9.730 -11.125 1.00 96.31 85 LEU A O 1
ATOM 676 N N . ALA A 1 86 ? 7.562 -11.907 -10.828 1.00 96.88 86 ALA A N 1
ATOM 677 C CA . ALA A 1 86 ? 7.149 -12.316 -12.170 1.00 96.88 86 ALA A CA 1
ATOM 678 C C . ALA A 1 86 ? 5.686 -11.941 -12.466 1.00 96.88 86 ALA A C 1
ATOM 680 O O . ALA A 1 86 ? 5.387 -11.402 -13.527 1.00 96.88 86 ALA A O 1
ATOM 681 N N . TRP A 1 87 ? 4.778 -12.162 -11.507 1.00 97.50 87 TRP A N 1
ATOM 682 C CA . TRP A 1 87 ? 3.394 -11.701 -11.631 1.00 97.50 87 TRP A CA 1
ATOM 683 C C . TRP A 1 87 ? 3.322 -10.173 -11.743 1.00 97.50 87 TRP A C 1
ATOM 685 O O . TRP A 1 87 ? 2.605 -9.646 -12.592 1.00 97.50 87 TRP A O 1
ATOM 695 N N . PHE A 1 88 ? 4.085 -9.460 -10.909 1.00 97.38 88 PHE A N 1
ATOM 696 C CA . PHE A 1 88 ? 4.067 -8.001 -10.895 1.00 97.38 88 PHE A CA 1
ATOM 697 C C . PHE A 1 88 ? 4.642 -7.393 -12.179 1.00 97.38 88 PHE A C 1
ATOM 699 O O . PHE A 1 88 ? 4.128 -6.383 -12.644 1.00 97.38 88 PHE A O 1
ATOM 706 N N . ASP A 1 89 ? 5.648 -8.015 -12.791 1.00 96.94 89 ASP A N 1
ATOM 707 C CA . ASP A 1 89 ? 6.213 -7.584 -14.072 1.00 96.94 89 ASP A CA 1
ATOM 708 C C . ASP A 1 89 ? 5.200 -7.722 -15.210 1.00 96.94 89 ASP A C 1
ATOM 710 O O . ASP A 1 89 ? 5.038 -6.792 -16.002 1.00 96.94 89 ASP A O 1
ATOM 714 N N . VAL A 1 90 ? 4.457 -8.834 -15.252 1.00 97.50 90 VAL A N 1
ATOM 715 C CA . VAL A 1 90 ? 3.354 -9.013 -16.208 1.00 97.50 90 VAL A CA 1
ATOM 716 C C . VAL A 1 90 ? 2.288 -7.938 -16.000 1.00 97.50 90 VAL A C 1
ATOM 718 O O . VAL A 1 90 ? 1.890 -7.278 -16.961 1.00 97.50 90 VAL A O 1
ATOM 721 N N . TRP A 1 91 ? 1.871 -7.712 -14.752 1.00 97.44 91 TRP A N 1
ATOM 722 C CA . TRP A 1 91 ? 0.890 -6.679 -14.417 1.00 97.44 91 TRP A CA 1
ATOM 723 C C . TRP A 1 91 ? 1.372 -5.278 -14.833 1.00 97.44 91 TRP A C 1
ATOM 725 O O . TRP A 1 91 ? 0.655 -4.535 -15.503 1.00 97.44 91 TRP A O 1
ATOM 735 N N . ARG A 1 92 ? 2.626 -4.920 -14.530 1.00 97.25 92 ARG A N 1
ATOM 736 C CA . ARG A 1 92 ? 3.225 -3.639 -14.935 1.00 97.25 92 ARG A CA 1
ATOM 737 C C . ARG A 1 92 ? 3.227 -3.459 -16.450 1.00 97.25 92 ARG A C 1
ATOM 739 O O . ARG A 1 92 ? 2.880 -2.376 -16.916 1.00 97.25 92 ARG A O 1
ATOM 746 N N . ALA A 1 93 ? 3.599 -4.493 -17.204 1.00 96.88 93 ALA A N 1
ATOM 747 C CA . ALA A 1 93 ? 3.625 -4.446 -18.663 1.00 96.88 93 ALA A CA 1
ATOM 748 C C . ALA A 1 93 ? 2.222 -4.216 -19.252 1.00 96.88 93 ALA A C 1
ATOM 750 O O . ALA A 1 93 ? 2.059 -3.370 -20.132 1.00 96.88 93 ALA A O 1
ATOM 751 N N . GLN A 1 94 ? 1.198 -4.890 -18.716 1.00 97.19 94 GLN A N 1
ATOM 752 C CA . GLN A 1 94 ? -0.205 -4.701 -19.117 1.00 97.19 94 GLN A CA 1
ATOM 753 C C . GLN A 1 94 ? -0.688 -3.259 -18.907 1.00 97.19 94 GLN A C 1
ATOM 755 O O . GLN A 1 94 ? -1.457 -2.738 -19.712 1.00 97.19 94 GLN A O 1
ATOM 760 N N . HIS A 1 95 ? -0.188 -2.592 -17.867 1.00 96.75 95 HIS A N 1
ATOM 761 C CA . HIS A 1 95 ? -0.529 -1.210 -17.529 1.00 96.75 95 HIS A CA 1
ATOM 762 C C . HIS A 1 95 ? 0.505 -0.175 -17.999 1.00 96.75 95 HIS A C 1
ATOM 764 O O . HIS A 1 95 ? 0.457 0.980 -17.580 1.00 96.75 95 HIS A O 1
ATOM 770 N N . ARG A 1 96 ? 1.436 -0.562 -18.886 1.00 96.25 96 ARG A N 1
ATOM 771 C CA . ARG A 1 96 ? 2.480 0.313 -19.461 1.00 96.25 96 ARG A CA 1
ATOM 772 C C . ARG A 1 96 ? 3.375 0.993 -18.412 1.00 96.25 96 ARG A C 1
ATOM 774 O O . ARG A 1 96 ? 3.972 2.038 -18.668 1.00 96.25 96 ARG A O 1
ATOM 781 N N . LEU A 1 97 ? 3.524 0.389 -17.235 1.00 96.25 97 LEU A N 1
ATOM 782 C CA . LEU A 1 97 ? 4.375 0.870 -16.143 1.00 96.25 97 LEU A CA 1
ATOM 783 C C . LEU A 1 97 ? 5.810 0.364 -16.322 1.00 96.25 97 LEU A C 1
ATOM 785 O O . LEU A 1 97 ? 6.354 -0.338 -15.470 1.00 96.25 97 LEU A O 1
ATOM 789 N N . ASN A 1 98 ? 6.435 0.707 -17.446 1.00 93.19 98 ASN A N 1
ATOM 790 C CA . ASN A 1 98 ? 7.657 0.045 -17.920 1.00 93.19 98 ASN A CA 1
ATOM 791 C C . ASN A 1 98 ? 8.937 0.490 -17.192 1.00 93.19 98 ASN A C 1
ATOM 793 O O . ASN A 1 98 ? 9.965 -0.173 -17.293 1.00 93.19 98 ASN A O 1
ATOM 797 N N . THR A 1 99 ? 8.883 1.563 -16.399 1.00 95.62 99 THR A N 1
ATOM 798 C CA . THR A 1 99 ? 10.036 2.075 -15.639 1.00 95.62 99 THR A CA 1
ATOM 799 C C . THR A 1 99 ? 9.805 2.012 -14.130 1.00 95.62 99 THR A C 1
ATOM 801 O O . THR A 1 99 ? 8.664 1.980 -13.647 1.00 95.62 99 THR A O 1
ATOM 804 N N .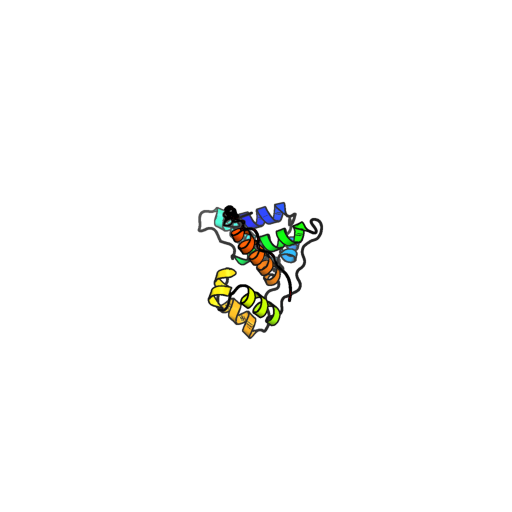 LEU A 1 100 ? 10.899 1.985 -13.362 1.00 95.25 100 LEU A N 1
ATOM 805 C CA . LEU A 1 100 ? 10.826 2.032 -11.898 1.00 95.25 100 LEU A CA 1
ATOM 806 C C . LEU A 1 100 ? 10.262 3.375 -11.427 1.00 95.25 100 LEU A C 1
ATOM 808 O O . LEU A 1 100 ? 9.543 3.421 -10.437 1.00 95.25 100 LEU A O 1
ATOM 812 N N . GLU A 1 101 ? 10.549 4.447 -12.160 1.00 96.56 101 GLU A N 1
ATOM 813 C CA . GLU A 1 101 ? 10.075 5.808 -11.932 1.00 96.56 101 GLU A CA 1
ATOM 814 C C . GLU A 1 101 ? 8.551 5.877 -12.051 1.00 96.56 101 GLU A C 1
ATOM 816 O O . GLU A 1 101 ? 7.892 6.287 -11.094 1.00 96.56 101 GLU A O 1
ATOM 821 N N . LEU A 1 102 ? 7.980 5.381 -13.158 1.00 96.50 102 LEU A N 1
ATOM 822 C CA . LEU A 1 102 ? 6.526 5.324 -13.357 1.00 96.50 102 LEU A CA 1
ATOM 823 C C . LEU A 1 102 ? 5.846 4.482 -12.279 1.00 96.50 102 LEU A C 1
ATOM 825 O O . LEU A 1 102 ? 4.831 4.885 -11.712 1.00 96.50 102 LEU A O 1
ATOM 829 N N . THR A 1 103 ? 6.443 3.339 -11.943 1.00 96.81 103 THR A N 1
ATOM 830 C CA . THR A 1 103 ? 5.939 2.460 -10.880 1.00 96.81 103 THR A CA 1
ATOM 831 C C . THR A 1 103 ? 5.956 3.174 -9.528 1.00 96.81 103 THR A C 1
ATOM 833 O O . THR A 1 103 ? 4.970 3.163 -8.795 1.00 96.81 103 THR A O 1
ATOM 836 N N . SER A 1 104 ? 7.062 3.844 -9.204 1.00 96.38 104 SER A N 1
ATOM 837 C CA . SER A 1 104 ? 7.229 4.556 -7.939 1.00 96.38 104 SER A CA 1
ATOM 838 C C . SER A 1 104 ? 6.238 5.713 -7.793 1.00 96.38 104 SER A C 1
ATOM 840 O O . SER A 1 104 ? 5.601 5.840 -6.748 1.00 96.38 104 SER A O 1
ATOM 842 N N . SER A 1 105 ? 6.029 6.481 -8.867 1.00 96.56 105 SER A N 1
ATOM 843 C CA . SER A 1 105 ? 5.045 7.562 -8.931 1.00 96.56 105 SER A CA 1
ATOM 844 C C . SER A 1 105 ? 3.617 7.033 -8.773 1.00 96.56 105 SER A C 1
ATOM 846 O O . SER A 1 105 ? 2.873 7.540 -7.938 1.00 96.56 105 SER A O 1
ATOM 848 N N . THR A 1 106 ? 3.270 5.947 -9.471 1.00 96.81 106 THR A N 1
ATOM 849 C CA . THR A 1 106 ? 1.934 5.324 -9.424 1.00 96.81 106 THR A CA 1
ATOM 850 C C . THR A 1 106 ? 1.521 4.923 -8.008 1.00 96.81 106 THR A C 1
ATOM 852 O O . THR A 1 106 ? 0.383 5.143 -7.600 1.00 96.81 106 THR A O 1
ATOM 855 N N . PHE A 1 107 ? 2.446 4.349 -7.238 1.00 96.69 107 PHE A N 1
ATOM 856 C CA . PHE A 1 107 ? 2.176 3.887 -5.875 1.00 96.69 107 PHE A CA 1
ATOM 857 C C . PHE A 1 107 ? 2.538 4.918 -4.794 1.00 96.69 107 PHE A C 1
ATOM 859 O O . PHE A 1 107 ? 2.318 4.660 -3.608 1.00 96.69 107 PHE A O 1
ATOM 866 N N . GLY A 1 108 ? 3.074 6.085 -5.166 1.00 95.50 108 GLY A N 1
ATOM 867 C CA . GLY A 1 108 ? 3.507 7.110 -4.213 1.00 95.50 108 GLY A CA 1
ATOM 868 C C . GLY A 1 108 ? 4.590 6.604 -3.256 1.00 95.50 108 GLY A C 1
ATOM 869 O O . GLY A 1 108 ? 4.515 6.826 -2.049 1.00 95.50 108 GLY A O 1
ATOM 870 N N . ILE A 1 109 ? 5.567 5.867 -3.785 1.00 95.56 109 ILE A N 1
ATOM 871 C CA . ILE A 1 109 ? 6.718 5.324 -3.050 1.00 95.56 109 ILE A CA 1
ATOM 872 C C . ILE A 1 109 ? 8.019 5.771 -3.712 1.00 95.56 109 ILE A C 1
ATOM 874 O O . ILE A 1 109 ? 8.023 6.288 -4.823 1.00 95.56 109 ILE A O 1
ATOM 878 N N . THR A 1 110 ? 9.156 5.562 -3.052 1.00 96.44 110 THR A N 1
ATOM 879 C CA . THR A 1 110 ? 10.449 5.912 -3.650 1.00 96.44 110 THR A CA 1
ATOM 880 C C . THR A 1 110 ? 10.861 4.897 -4.716 1.00 96.44 110 THR A C 1
ATOM 882 O O . THR A 1 110 ? 10.639 3.692 -4.572 1.00 96.44 110 THR A O 1
ATOM 885 N N . ARG A 1 111 ? 11.558 5.361 -5.760 1.00 97.12 111 ARG A N 1
ATOM 886 C CA . ARG A 1 111 ? 12.211 4.488 -6.753 1.00 97.12 111 ARG A CA 1
ATOM 887 C C . ARG A 1 111 ? 13.111 3.441 -6.090 1.00 97.12 111 ARG A C 1
ATOM 889 O O . ARG A 1 111 ? 13.103 2.279 -6.486 1.00 97.12 111 ARG A O 1
ATOM 896 N N . GLN A 1 112 ? 13.840 3.837 -5.043 1.00 97.69 112 GLN A N 1
ATOM 897 C CA . GLN A 1 112 ? 14.701 2.930 -4.280 1.00 97.69 112 GLN A CA 1
ATOM 898 C C . GLN A 1 112 ? 13.909 1.806 -3.599 1.00 97.69 112 GLN A C 1
ATOM 900 O O . GLN A 1 112 ? 14.396 0.681 -3.523 1.00 97.69 112 GLN A O 1
ATOM 905 N N . ALA A 1 113 ? 12.688 2.074 -3.120 1.00 96.69 113 ALA A N 1
ATOM 906 C CA . ALA A 1 113 ? 11.836 1.032 -2.555 1.00 96.69 113 ALA A CA 1
ATOM 907 C C . ALA A 1 113 ? 11.486 -0.023 -3.610 1.00 96.69 113 ALA A C 1
ATOM 909 O O . ALA A 1 113 ? 11.642 -1.210 -3.333 1.00 96.69 113 ALA A O 1
ATOM 910 N N . VAL A 1 114 ? 11.110 0.404 -4.822 1.00 96.81 114 VAL A N 1
ATOM 911 C CA . VAL A 1 114 ? 10.835 -0.511 -5.942 1.00 96.81 114 VAL A CA 1
ATOM 912 C C . VAL A 1 114 ? 12.092 -1.302 -6.305 1.00 96.81 114 VAL A C 1
ATOM 914 O O . VAL A 1 114 ? 12.046 -2.526 -6.362 1.00 96.81 114 VAL A O 1
ATOM 917 N N . HIS A 1 115 ? 13.240 -0.636 -6.459 1.00 97.19 115 HIS A N 1
ATOM 918 C CA . HIS A 1 115 ? 14.523 -1.299 -6.717 1.00 97.19 115 HIS A CA 1
ATOM 919 C C . HIS A 1 115 ? 14.851 -2.369 -5.659 1.00 97.19 115 HIS A C 1
ATOM 921 O O . HIS A 1 115 ? 15.268 -3.479 -5.988 1.00 97.19 115 HIS A O 1
ATOM 927 N N . ASN A 1 116 ? 14.606 -2.075 -4.379 1.00 97.69 116 ASN A N 1
ATOM 928 C CA . ASN A 1 116 ? 14.825 -3.025 -3.290 1.00 97.69 116 ASN A CA 1
ATOM 929 C C . ASN A 1 116 ? 13.908 -4.255 -3.372 1.00 97.69 116 ASN A C 1
ATOM 931 O O . ASN A 1 116 ? 14.301 -5.312 -2.881 1.00 97.69 116 ASN A O 1
ATOM 935 N N . TRP A 1 117 ? 12.715 -4.152 -3.969 1.00 96.75 117 TRP A N 1
ATOM 936 C CA . TRP A 1 117 ? 11.854 -5.317 -4.207 1.00 96.75 117 TRP A CA 1
ATOM 937 C C . TRP A 1 117 ? 12.510 -6.284 -5.188 1.00 96.75 117 TRP A C 1
ATOM 939 O O . TRP A 1 117 ? 12.588 -7.476 -4.893 1.00 96.75 117 TRP A O 1
ATOM 949 N N . TYR A 1 118 ? 13.053 -5.756 -6.291 1.00 96.50 118 TYR A N 1
ATOM 950 C CA . TYR A 1 118 ? 13.783 -6.528 -7.302 1.00 96.50 118 TYR A CA 1
ATOM 951 C C . TYR A 1 118 ? 15.048 -7.158 -6.730 1.00 96.50 118 TYR A C 1
ATOM 953 O O . TYR A 1 118 ? 15.224 -8.369 -6.819 1.00 96.50 118 TYR A O 1
ATOM 961 N N . HIS A 1 119 ? 15.874 -6.370 -6.039 1.00 96.88 119 HIS A N 1
ATOM 962 C CA . HIS A 1 119 ? 17.099 -6.874 -5.416 1.00 96.88 119 HIS A CA 1
ATOM 963 C C . HIS A 1 119 ? 16.832 -7.998 -4.398 1.00 96.88 119 HIS A C 1
ATOM 965 O O . HIS A 1 119 ? 17.647 -8.897 -4.224 1.00 96.88 119 HIS A O 1
ATOM 971 N N . ARG A 1 120 ? 15.702 -7.951 -3.682 1.00 96.62 120 ARG A N 1
ATOM 972 C CA . ARG A 1 120 ? 15.347 -8.946 -2.654 1.00 96.62 120 ARG A CA 1
ATOM 973 C C . ARG A 1 120 ? 14.446 -10.065 -3.171 1.00 96.62 120 ARG A C 1
ATOM 975 O O . ARG A 1 120 ? 14.014 -10.889 -2.369 1.00 96.62 120 ARG A O 1
ATOM 982 N N . ASN A 1 121 ? 14.121 -10.063 -4.462 1.00 96.81 121 ASN A N 1
ATOM 983 C CA . ASN A 1 121 ? 13.138 -10.950 -5.075 1.00 96.81 121 ASN A CA 1
ATOM 984 C C . ASN A 1 121 ? 11.808 -11.034 -4.287 1.00 96.81 121 ASN A C 1
ATOM 986 O O . ASN A 1 121 ? 11.259 -12.115 -4.066 1.00 96.81 121 ASN A O 1
ATOM 990 N N . LYS A 1 122 ? 11.318 -9.898 -3.768 1.00 96.44 122 LYS A N 1
ATOM 991 C CA . LYS A 1 122 ? 10.163 -9.863 -2.856 1.00 96.44 122 LYS A CA 1
ATOM 992 C C . LYS A 1 122 ? 9.359 -8.576 -2.981 1.00 96.44 122 LYS A C 1
ATOM 994 O O . LYS A 1 122 ? 9.890 -7.487 -2.778 1.00 96.44 122 LYS A O 1
ATOM 999 N N . THR A 1 123 ? 8.055 -8.716 -3.205 1.00 96.75 123 THR A N 1
ATOM 1000 C CA . THR A 1 123 ? 7.096 -7.602 -3.203 1.00 96.75 123 THR A CA 1
ATOM 1001 C C . THR A 1 123 ? 6.442 -7.424 -1.824 1.00 96.75 123 THR A C 1
ATOM 1003 O O . THR A 1 123 ? 6.420 -8.356 -1.006 1.00 96.75 123 THR A O 1
ATOM 1006 N N . PRO A 1 124 ? 5.910 -6.229 -1.509 1.00 96.25 124 PRO A N 1
ATOM 1007 C CA . PRO A 1 124 ? 5.101 -6.048 -0.316 1.00 96.25 124 PRO A CA 1
ATOM 1008 C C . PRO A 1 124 ? 3.720 -6.698 -0.466 1.00 96.25 124 PRO A C 1
ATOM 1010 O O . PRO A 1 124 ? 3.113 -6.685 -1.532 1.00 96.25 124 PRO A O 1
ATOM 1013 N N . ARG A 1 125 ? 3.177 -7.214 0.642 1.00 96.69 125 ARG A N 1
ATOM 1014 C CA . ARG A 1 125 ? 1.896 -7.944 0.647 1.00 96.69 125 ARG A CA 1
ATOM 1015 C C . ARG A 1 125 ? 0.669 -7.076 0.350 1.00 96.69 125 ARG A C 1
ATOM 1017 O O . ARG A 1 125 ? -0.356 -7.622 -0.029 1.00 96.69 125 ARG A O 1
ATOM 1024 N N . TRP A 1 126 ? 0.764 -5.756 0.502 1.00 96.62 126 TRP A N 1
ATOM 1025 C CA . TRP A 1 126 ? -0.306 -4.828 0.119 1.00 96.62 126 TRP A CA 1
ATOM 1026 C C . TRP A 1 126 ? -0.394 -4.609 -1.400 1.00 96.62 126 TRP A C 1
ATOM 1028 O O . TRP A 1 126 ? -1.424 -4.156 -1.895 1.00 96.62 126 TRP A O 1
ATOM 1038 N N . LEU A 1 127 ? 0.668 -4.931 -2.152 1.00 97.75 127 LEU A N 1
ATOM 1039 C CA . LEU A 1 127 ? 0.787 -4.594 -3.573 1.00 97.75 127 LEU A CA 1
ATOM 1040 C C . LEU A 1 127 ? -0.354 -5.135 -4.445 1.00 97.75 127 LEU A C 1
ATOM 1042 O O . LEU A 1 127 ? -0.887 -4.347 -5.222 1.00 97.75 127 LEU A O 1
ATOM 1046 N N . PRO A 1 128 ? -0.786 -6.405 -4.325 1.00 97.81 128 PRO A N 1
ATOM 1047 C CA . PRO A 1 128 ? -1.881 -6.926 -5.143 1.00 97.81 128 PRO A CA 1
ATOM 1048 C C . PRO A 1 128 ? -3.191 -6.150 -4.958 1.00 97.81 128 PRO A C 1
ATOM 1050 O O . PRO A 1 128 ? -3.897 -5.881 -5.927 1.00 97.81 128 PRO A O 1
ATOM 1053 N N . MET A 1 129 ? -3.498 -5.745 -3.721 1.00 97.50 129 MET A 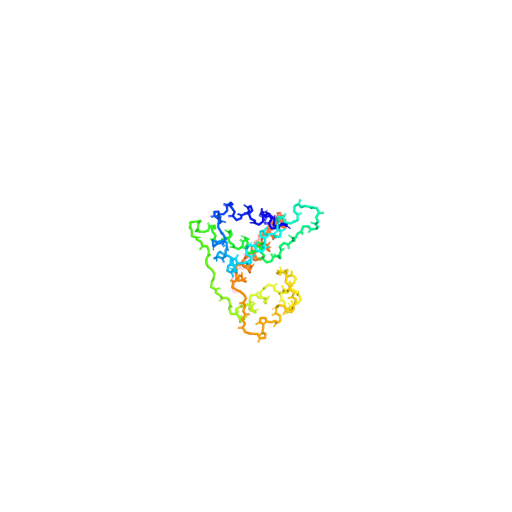N 1
ATOM 1054 C CA . MET A 1 129 ? -4.697 -4.960 -3.423 1.00 97.50 129 MET A CA 1
ATOM 1055 C C . MET A 1 129 ? -4.606 -3.564 -4.052 1.00 97.50 129 MET A C 1
ATOM 1057 O O . MET A 1 129 ? -5.564 -3.102 -4.668 1.00 97.50 129 MET A O 1
ATOM 1061 N N . ALA A 1 130 ? -3.440 -2.917 -3.972 1.00 97.62 130 ALA A N 1
ATOM 1062 C CA . ALA A 1 130 ? -3.206 -1.636 -4.637 1.00 97.62 130 ALA A CA 1
ATOM 1063 C C . ALA A 1 130 ? -3.269 -1.752 -6.173 1.00 97.62 130 ALA A C 1
ATOM 1065 O O . ALA A 1 130 ? -3.842 -0.885 -6.826 1.00 97.62 130 ALA A O 1
ATOM 1066 N N . CYS A 1 131 ? -2.735 -2.831 -6.752 1.00 97.81 131 CYS A N 1
ATOM 1067 C CA . CYS A 1 131 ? -2.830 -3.121 -8.187 1.00 97.81 131 CYS A CA 1
ATOM 1068 C C . CYS A 1 131 ? -4.295 -3.244 -8.628 1.00 97.81 131 CYS A C 1
ATOM 1070 O O . CYS A 1 131 ? -4.712 -2.609 -9.595 1.00 97.81 131 CYS A O 1
ATOM 1072 N N . ARG A 1 132 ? -5.116 -3.964 -7.851 1.00 96.44 132 ARG A N 1
ATOM 1073 C CA . ARG A 1 132 ? -6.556 -4.063 -8.110 1.00 96.44 132 ARG A CA 1
ATOM 1074 C C . ARG A 1 132 ? -7.251 -2.703 -8.051 1.00 96.44 132 ARG A C 1
ATOM 1076 O O . ARG A 1 132 ? -8.106 -2.410 -8.879 1.00 96.44 132 ARG A O 1
ATOM 1083 N N . GLY A 1 133 ? -6.891 -1.860 -7.089 1.00 96.56 133 GLY A N 1
ATOM 1084 C CA . GLY A 1 133 ? -7.418 -0.500 -7.022 1.00 96.56 133 GLY A CA 1
ATOM 1085 C C . GLY A 1 133 ? -6.995 0.386 -8.186 1.00 96.56 133 GLY A C 1
ATOM 1086 O O . GLY A 1 133 ? -7.781 1.216 -8.636 1.00 96.56 133 GLY A O 1
ATOM 1087 N N . TYR A 1 134 ? -5.780 0.194 -8.701 1.00 97.12 134 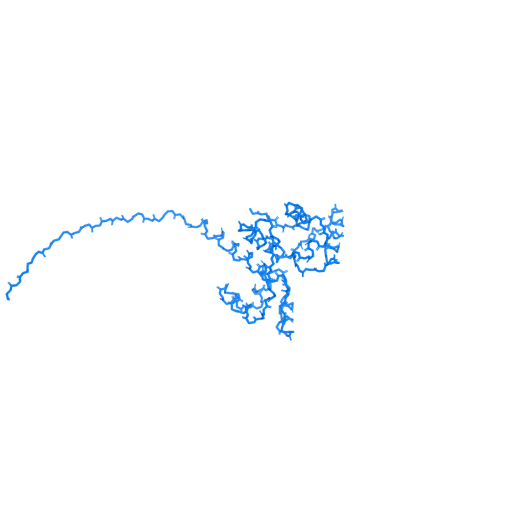TYR A N 1
ATOM 1088 C CA . TYR A 1 134 ? -5.294 0.910 -9.877 1.00 97.12 134 TYR A CA 1
ATOM 1089 C C . TYR A 1 134 ? -6.135 0.571 -11.109 1.00 97.12 134 TYR A C 1
ATOM 1091 O O . TYR A 1 134 ? -6.596 1.483 -11.787 1.00 97.12 134 TYR A O 1
ATOM 1099 N N . GLU A 1 135 ? -6.428 -0.713 -11.336 1.00 96.38 135 GLU A N 1
ATOM 1100 C CA . GLU A 1 135 ? -7.327 -1.163 -12.410 1.00 96.38 135 GLU A CA 1
ATOM 1101 C C . GLU A 1 135 ? -8.710 -0.507 -12.323 1.00 96.38 135 GLU A C 1
ATOM 1103 O O . GLU A 1 135 ? -9.265 -0.080 -13.333 1.00 96.38 135 GLU A O 1
ATOM 1108 N N . VAL A 1 136 ? -9.270 -0.410 -11.114 1.00 94.69 136 VAL A N 1
ATOM 1109 C CA . VAL A 1 136 ? -10.569 0.239 -10.877 1.00 94.69 136 VAL A CA 1
ATOM 1110 C C . VAL A 1 136 ? -10.497 1.726 -11.207 1.00 94.69 136 VAL A C 1
ATOM 1112 O O . VAL A 1 136 ? -11.403 2.249 -11.852 1.00 94.69 136 VAL A O 1
ATOM 1115 N N . ARG A 1 137 ? -9.421 2.401 -10.790 1.00 94.62 137 ARG A N 1
ATOM 1116 C CA . ARG A 1 137 ? -9.224 3.832 -11.032 1.00 94.62 137 ARG A CA 1
ATOM 1117 C C . ARG A 1 137 ? -9.127 4.148 -12.523 1.00 94.62 137 ARG A C 1
ATOM 1119 O O . ARG A 1 137 ? -9.769 5.092 -12.963 1.00 94.62 137 ARG A O 1
ATOM 1126 N N . ILE A 1 138 ? -8.351 3.378 -13.287 1.00 93.44 138 ILE A N 1
ATOM 1127 C CA . ILE A 1 138 ? -8.190 3.643 -14.725 1.00 93.44 138 ILE A CA 1
ATOM 1128 C C . ILE A 1 138 ? -9.463 3.317 -15.514 1.00 93.44 138 ILE A C 1
ATOM 1130 O O . ILE A 1 138 ? -9.836 4.097 -16.376 1.00 93.44 138 ILE A O 1
ATOM 1134 N N . ARG A 1 139 ? -10.194 2.248 -15.160 1.00 88.19 139 ARG A N 1
ATOM 1135 C CA . ARG A 1 139 ? -11.472 1.903 -15.812 1.00 88.19 139 ARG A CA 1
ATOM 1136 C C . ARG A 1 139 ? -12.570 2.921 -15.510 1.00 88.19 139 ARG A C 1
ATOM 1138 O O . ARG A 1 139 ? -13.344 3.266 -16.390 1.00 88.19 139 ARG A O 1
ATOM 1145 N N . GLY A 1 140 ? -12.616 3.434 -14.278 1.00 76.12 140 GLY A N 1
ATOM 1146 C CA . GLY A 1 140 ? -13.551 4.497 -13.897 1.00 76.12 140 GLY A CA 1
ATOM 1147 C C . GLY A 1 140 ? -13.262 5.844 -14.570 1.00 76.12 140 GLY A C 1
ATOM 1148 O O . GLY A 1 140 ? -14.160 6.670 -14.653 1.00 76.12 140 GLY A O 1
ATOM 1149 N N . GLY A 1 141 ? -12.037 6.063 -15.065 1.00 58.94 141 GLY A N 1
ATOM 1150 C CA . GLY A 1 141 ? -11.690 7.225 -15.889 1.00 58.94 141 GLY A CA 1
ATOM 1151 C C . GLY A 1 141 ? -12.032 7.064 -17.376 1.00 58.94 141 GLY A C 1
ATOM 1152 O O . GLY A 1 141 ? -12.073 8.055 -18.096 1.00 58.94 141 GLY A O 1
ATOM 1153 N N . GLU A 1 142 ? -12.290 5.839 -17.843 1.00 51.72 142 GLU A N 1
ATOM 1154 C CA . GLU A 1 142 ? -12.651 5.549 -19.239 1.00 51.72 142 GLU A CA 1
ATOM 1155 C C . GLU A 1 142 ? -14.169 5.668 -19.494 1.00 51.72 142 GLU A C 1
ATOM 1157 O O . GLU A 1 142 ? -14.572 5.973 -20.615 1.00 51.72 142 GLU A O 1
ATOM 1162 N N . GLU A 1 143 ? -15.021 5.518 -18.469 1.00 45.41 143 GLU A N 1
ATOM 1163 C CA . GLU A 1 143 ? -16.483 5.692 -18.596 1.00 45.41 143 GLU A CA 1
ATOM 1164 C C . GLU A 1 143 ? -16.928 7.157 -18.810 1.00 45.41 143 GLU A C 1
ATOM 1166 O O . GLU A 1 143 ? -18.027 7.381 -19.312 1.00 45.41 143 GLU A O 1
ATOM 1171 N N . GLU A 1 144 ? -16.092 8.162 -18.518 1.00 41.53 144 GLU A N 1
ATOM 1172 C CA . GLU A 1 144 ? -16.443 9.588 -18.701 1.00 41.53 144 GLU A CA 1
ATOM 1173 C C . GLU A 1 144 ? -16.173 10.138 -20.121 1.00 41.53 144 GLU A C 1
ATOM 1175 O O . GLU A 1 144 ? -16.558 11.266 -20.424 1.00 41.53 144 GLU A O 1
ATOM 1180 N N . VAL A 1 145 ? -15.546 9.363 -21.021 1.00 45.94 145 VAL A N 1
ATOM 1181 C CA . VAL A 1 145 ? -15.158 9.828 -22.378 1.00 45.94 145 VAL A CA 1
ATOM 1182 C C . VAL A 1 145 ? -16.033 9.237 -23.496 1.00 45.94 145 VAL A C 1
ATOM 1184 O O . VAL A 1 145 ? -15.915 9.628 -24.657 1.00 45.94 145 VAL A O 1
ATOM 1187 N N . SER A 1 146 ? -16.983 8.352 -23.185 1.00 40.44 146 SER A N 1
ATOM 1188 C CA . SER A 1 146 ? -17.905 7.807 -24.191 1.00 40.44 146 SER A CA 1
ATOM 1189 C C . SER A 1 146 ? -19.163 8.671 -24.336 1.00 40.44 146 SER A C 1
ATOM 1191 O O . SER A 1 146 ? -20.263 8.269 -23.956 1.00 40.44 146 SER A O 1
ATOM 1193 N N . GLY A 1 147 ? -19.007 9.858 -24.930 1.00 42.38 147 GLY A N 1
ATOM 1194 C CA . GLY A 1 147 ? -20.120 10.554 -25.584 1.00 42.38 147 GLY A CA 1
ATOM 1195 C C . GLY A 1 147 ? -20.761 9.669 -26.669 1.00 42.38 147 GLY A C 1
ATOM 1196 O O . GLY A 1 147 ? -20.118 8.735 -27.156 1.00 42.38 147 GLY A O 1
ATOM 1197 N N . PRO A 1 148 ? -22.035 9.904 -27.032 1.00 42.59 148 PRO A N 1
ATOM 1198 C CA . PRO A 1 148 ? -22.780 8.997 -27.895 1.00 42.59 148 PRO A CA 1
ATOM 1199 C C . PRO A 1 148 ? -22.109 8.870 -29.265 1.00 42.59 148 PRO A C 1
ATOM 1201 O O . PRO A 1 148 ? -21.770 9.866 -29.905 1.00 42.59 148 PRO A O 1
ATOM 1204 N N . ALA A 1 149 ? -21.925 7.622 -29.699 1.00 38.69 149 ALA A N 1
ATOM 1205 C CA . ALA A 1 149 ? -21.425 7.282 -31.021 1.00 38.69 149 ALA A CA 1
ATOM 1206 C C . ALA A 1 149 ? -22.262 7.972 -32.120 1.00 38.69 149 ALA A C 1
ATOM 1208 O O . ALA A 1 149 ? -23.488 8.058 -31.981 1.00 38.69 149 ALA A O 1
ATOM 1209 N N . PRO A 1 150 ? -21.644 8.439 -33.221 1.00 39.31 150 PRO A N 1
ATOM 1210 C CA . PRO A 1 150 ? -22.393 8.951 -34.357 1.00 39.31 150 PRO A CA 1
ATOM 1211 C C . PRO A 1 150 ? -23.247 7.821 -34.940 1.00 39.31 150 PRO A C 1
ATOM 1213 O O . PRO A 1 150 ? -22.750 6.744 -35.273 1.00 39.31 150 PRO A O 1
ATOM 1216 N N . VAL A 1 151 ? -24.552 8.075 -35.011 1.00 42.78 151 VAL A N 1
ATOM 1217 C CA . VAL A 1 151 ? -25.545 7.184 -35.607 1.00 42.78 151 VAL A CA 1
ATOM 1218 C C . VAL A 1 151 ? -25.187 6.976 -37.077 1.00 42.78 151 VAL A C 1
ATOM 1220 O O . VAL A 1 151 ? -24.986 7.935 -37.818 1.00 42.78 151 VAL A O 1
ATOM 1223 N N . ALA A 1 152 ? -25.084 5.708 -37.466 1.00 47.75 152 ALA A N 1
ATOM 1224 C CA . ALA A 1 152 ? -24.832 5.278 -38.829 1.00 47.75 152 ALA A CA 1
ATOM 1225 C C . ALA A 1 152 ? -25.937 5.774 -39.773 1.00 47.75 152 ALA A C 1
ATOM 1227 O O . ALA A 1 152 ? -27.116 5.486 -39.559 1.00 47.75 152 ALA A O 1
ATOM 1228 N N . GLU A 1 153 ? -25.550 6.470 -40.840 1.00 40.03 153 GLU A N 1
ATOM 1229 C CA . GLU A 1 153 ? -26.441 6.761 -41.957 1.00 40.03 153 GLU A CA 1
ATOM 1230 C C . GLU A 1 153 ? -26.367 5.594 -42.947 1.00 40.03 153 GLU A C 1
ATOM 1232 O O . GLU A 1 153 ? -25.338 5.316 -43.567 1.00 40.03 153 GLU A O 1
ATOM 1237 N N . ALA A 1 154 ? -27.464 4.844 -43.012 1.00 47.56 154 ALA A N 1
ATOM 1238 C CA . ALA A 1 154 ? -27.657 3.740 -43.929 1.00 47.56 154 ALA A CA 1
ATOM 1239 C C . ALA A 1 154 ? -27.760 4.268 -45.364 1.00 47.56 154 ALA A C 1
ATOM 1241 O O . ALA A 1 154 ? -28.660 5.041 -45.682 1.00 47.56 154 ALA A O 1
ATOM 1242 N N . THR A 1 155 ? -26.893 3.790 -46.254 1.00 42.75 155 THR A N 1
ATOM 1243 C CA . THR A 1 155 ? -27.148 3.843 -47.695 1.00 42.75 155 THR A CA 1
ATOM 1244 C C . THR A 1 155 ? -27.457 2.436 -48.177 1.00 42.75 155 THR A C 1
ATOM 1246 O O . THR A 1 155 ? -26.595 1.569 -48.293 1.00 42.75 155 THR A O 1
ATOM 1249 N N . ALA A 1 156 ? -28.750 2.208 -48.395 1.00 46.78 156 ALA A N 1
ATOM 1250 C CA . ALA A 1 156 ? -29.249 1.114 -49.201 1.00 46.78 156 ALA A CA 1
ATOM 1251 C C . ALA A 1 156 ? -28.795 1.318 -50.652 1.00 46.78 156 ALA A C 1
ATOM 1253 O O . ALA A 1 156 ? -28.848 2.430 -51.181 1.00 46.78 156 ALA A O 1
ATOM 1254 N N . THR A 1 157 ? -28.385 0.247 -51.320 1.00 50.75 157 THR A N 1
ATOM 1255 C CA . THR A 1 157 ? -28.442 0.196 -52.782 1.00 50.75 157 THR A CA 1
ATOM 1256 C C . THR A 1 157 ? -28.842 -1.209 -53.197 1.00 50.75 157 THR A C 1
ATOM 1258 O O . THR A 1 157 ? -28.168 -2.194 -52.896 1.00 50.75 157 THR A O 1
ATOM 1261 N N . GLU A 1 158 ? -30.020 -1.271 -53.806 1.00 45.59 158 GLU A N 1
ATOM 1262 C CA . GLU A 1 158 ? -30.647 -2.440 -54.401 1.00 45.59 158 GLU A CA 1
ATOM 1263 C C . GLU A 1 158 ? -29.848 -2.980 -55.595 1.00 45.59 158 GLU A C 1
ATOM 1265 O O . GLU A 1 158 ? -29.306 -2.216 -56.385 1.00 45.59 158 GLU A O 1
ATOM 1270 N N . GLY A 1 159 ? -29.865 -4.312 -55.720 1.00 47.50 159 GLY A N 1
ATOM 1271 C CA . GLY A 1 159 ? -30.237 -5.051 -56.932 1.00 47.50 159 GLY A CA 1
ATOM 1272 C C . GLY A 1 159 ? -29.394 -4.909 -58.202 1.00 47.50 159 GLY A C 1
ATOM 1273 O O . GLY A 1 159 ? -29.349 -3.848 -58.799 1.00 47.50 159 GLY A O 1
ATOM 1274 N N . VAL A 1 160 ? -28.904 -6.046 -58.717 1.00 49.78 160 VAL A N 1
ATOM 1275 C CA . VAL A 1 160 ? -29.197 -6.514 -60.090 1.00 49.78 160 VAL A CA 1
ATOM 1276 C C . VAL A 1 160 ? -28.927 -8.032 -60.202 1.00 49.78 160 VAL A C 1
ATOM 1278 O O . VAL A 1 160 ? -27.882 -8.541 -59.806 1.00 49.78 160 VAL A O 1
ATOM 1281 N N . SER A 1 161 ? -29.953 -8.720 -60.716 1.00 51.47 161 SER A N 1
ATOM 1282 C CA . SER A 1 161 ? -30.064 -10.103 -61.233 1.00 51.47 161 SER A CA 1
ATOM 1283 C C . SER A 1 161 ? -29.141 -10.317 -62.459 1.00 51.47 161 SER A C 1
ATOM 1285 O O . SER A 1 161 ? -28.864 -9.344 -63.141 1.00 51.47 161 SER A O 1
ATOM 1287 N N . GLN A 1 162 ? -28.583 -11.474 -62.836 1.00 47.75 162 GLN A N 1
ATOM 1288 C CA . GLN A 1 162 ? -29.162 -12.729 -63.371 1.00 47.75 162 GLN A CA 1
ATOM 1289 C C . GLN A 1 162 ? -27.941 -13.616 -63.764 1.00 47.75 162 GLN A C 1
ATOM 1291 O O . GLN A 1 162 ? -26.918 -13.079 -64.175 1.00 47.75 162 GLN A O 1
ATOM 1296 N N . ALA A 1 163 ? -27.872 -14.908 -63.428 1.00 52.69 163 ALA A N 1
ATOM 1297 C CA . ALA A 1 163 ? -28.343 -16.084 -64.187 1.00 52.69 163 ALA A CA 1
ATOM 1298 C C . ALA A 1 163 ? -27.591 -16.403 -65.510 1.00 52.69 163 ALA A C 1
ATOM 1300 O O . ALA A 1 163 ? -27.725 -15.686 -66.491 1.00 52.69 163 ALA A O 1
ATOM 1301 N N . ALA A 1 164 ? -26.836 -17.511 -65.450 1.00 51.81 164 ALA A N 1
ATOM 1302 C CA . ALA A 1 164 ? -26.536 -18.563 -66.441 1.00 51.81 164 ALA A CA 1
ATOM 1303 C C . ALA A 1 164 ? -26.702 -18.316 -67.958 1.00 51.81 164 ALA A C 1
ATOM 1305 O O . ALA A 1 164 ? -27.814 -18.082 -68.419 1.00 51.81 164 ALA A O 1
ATOM 1306 N N . GLU A 1 165 ? -25.630 -18.580 -68.720 1.00 50.53 165 GLU A N 1
ATOM 1307 C CA . GLU A 1 165 ? -25.453 -19.760 -69.604 1.00 50.53 165 GLU A CA 1
ATOM 1308 C C . GLU A 1 165 ? -23.968 -19.952 -69.958 1.00 50.53 165 GLU A C 1
ATOM 1310 O O . GLU A 1 165 ? -23.254 -18.933 -70.102 1.00 50.53 165 GLU A O 1
#

InterPro domains:
  IPR010982 Lambda repressor-like, DNA-binding domain superfamily [G3DSA:1.10.260.40] (82-163)

Sequence (165 aa):
MTEIKTYGDFFAWCEKQGLKSDRLISVAFHITPQSVRNWKAKNSQYLAGDTKAVPPIWLELSCLGFEAARRHSPEIMPSFPAASLAWFDVWRAQHRLNTLELTSSTFGITRQAVHNWYHRNKTPRWLPMACRGYEVRIRGGEEEVSGPAPVAEATATEGVSQAAE